Protein AF-A0A3D1SD26-F1 (afdb_monomer_lite)

Secondary structure (DSSP, 8-state):
----HHHHHHHHHHHHTT------THHHHHHHTTPPPS---

Sequence (41 aa):
MRIPEQIAEILAKLEAAGFEAYVVGGCVRDGIMGKTAHDYD

Foldseek 3Di:
DDDDPVVVVVQVVCVVVVHHDDWD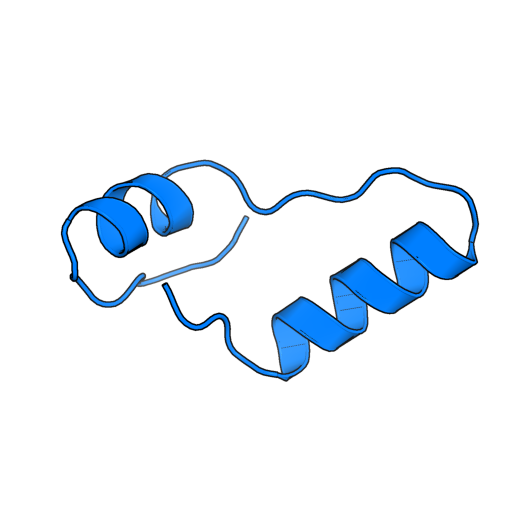DPCVVCVVVVHHDPDTD

Structure (mmCIF, N/CA/C/O backbone):
data_AF-A0A3D1SD26-F1
#
_entry.id   AF-A0A3D1SD26-F1
#
loop_
_atom_site.group_PDB
_atom_site.id
_atom_site.type_symbol
_atom_site.label_atom_id
_atom_site.label_alt_id
_atom_site.label_comp_id
_atom_site.label_asym_id
_atom_site.label_entity_id
_atom_site.label_seq_id
_atom_site.pdbx_PDB_ins_code
_atom_site.Cartn_x
_atom_site.Cartn_y
_atom_site.Cartn_z
_atom_site.occupancy
_atom_site.B_iso_or_equiv
_atom_site.auth_seq_id
_atom_site.auth_comp_id
_atom_site.auth_asym_id
_atom_site.auth_atom_id
_atom_site.pdbx_PDB_model_num
ATOM 1 N N . MET A 1 1 ? -3.077 -2.306 -12.849 1.00 76.56 1 MET A N 1
ATOM 2 C CA . MET A 1 1 ? -2.212 -2.717 -11.725 1.00 76.56 1 MET A CA 1
ATOM 3 C C . MET A 1 1 ? -2.826 -3.939 -11.068 1.00 76.56 1 MET A C 1
ATOM 5 O O . MET A 1 1 ? -4.015 -3.912 -10.783 1.00 76.56 1 MET A O 1
ATOM 9 N N . ARG A 1 2 ? -2.058 -5.014 -10.883 1.00 83.81 2 ARG A N 1
ATOM 10 C CA . ARG A 1 2 ? -2.475 -6.161 -10.071 1.00 83.81 2 ARG A CA 1
ATOM 11 C C . ARG A 1 2 ? -1.600 -6.149 -8.827 1.00 83.81 2 ARG A C 1
ATOM 13 O O . ARG A 1 2 ? -0.387 -6.272 -8.963 1.00 83.81 2 ARG A O 1
ATOM 20 N N . ILE A 1 3 ? -2.206 -5.928 -7.667 1.00 91.31 3 ILE A N 1
ATOM 21 C CA . ILE A 1 3 ? -1.486 -5.948 -6.391 1.00 91.31 3 ILE A CA 1
ATOM 22 C C . ILE A 1 3 ? -1.277 -7.401 -5.933 1.00 91.31 3 ILE A C 1
ATOM 24 O O . ILE A 1 3 ? -2.123 -8.248 -6.244 1.00 91.31 3 ILE A O 1
ATOM 28 N N . PRO A 1 4 ? -0.165 -7.719 -5.243 1.00 95.19 4 PRO A N 1
ATOM 29 C CA . PRO A 1 4 ? 0.041 -9.025 -4.633 1.00 95.19 4 PRO A CA 1
ATOM 30 C C . PRO A 1 4 ? -1.082 -9.361 -3.651 1.00 95.19 4 PRO A C 1
ATOM 32 O O . PRO A 1 4 ? -1.609 -8.479 -2.970 1.00 95.19 4 PRO A O 1
ATOM 35 N N . GLU A 1 5 ? -1.422 -10.643 -3.560 1.00 97.00 5 GLU A N 1
ATOM 36 C CA . GLU A 1 5 ? -2.523 -11.136 -2.724 1.00 97.00 5 GLU A CA 1
ATOM 37 C C . GLU A 1 5 ? -2.329 -10.771 -1.248 1.00 97.00 5 GLU A C 1
ATOM 39 O O . GLU A 1 5 ? -3.259 -10.307 -0.599 1.00 97.00 5 GLU A O 1
ATOM 44 N N . GLN A 1 6 ? -1.091 -10.836 -0.756 1.00 96.75 6 GLN A N 1
ATOM 45 C CA . GLN A 1 6 ? -0.753 -10.473 0.619 1.00 96.75 6 GLN A CA 1
ATOM 46 C C . GLN A 1 6 ? -1.081 -9.005 0.940 1.00 96.75 6 GLN A C 1
ATOM 48 O O . GLN A 1 6 ? -1.526 -8.703 2.044 1.00 96.75 6 GLN A O 1
ATOM 53 N N . ILE A 1 7 ?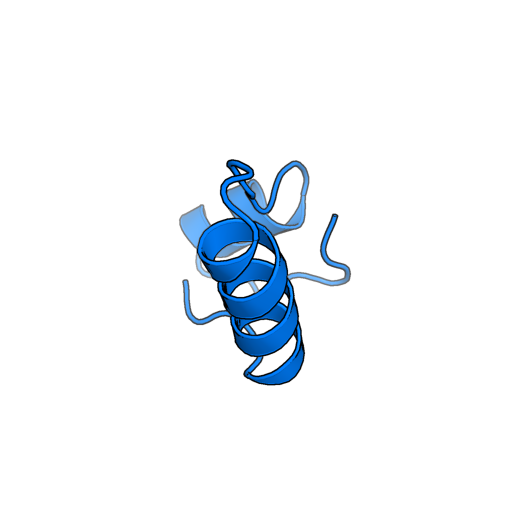 -0.888 -8.090 -0.018 1.00 97.00 7 ILE A N 1
ATOM 54 C CA . ILE A 1 7 ? -1.213 -6.666 0.162 1.00 97.00 7 ILE A CA 1
ATOM 55 C C . ILE A 1 7 ? -2.731 -6.477 0.169 1.00 97.00 7 ILE A C 1
ATOM 57 O O . ILE A 1 7 ? -3.260 -5.789 1.038 1.00 97.00 7 ILE A O 1
ATOM 61 N N . ALA A 1 8 ? -3.443 -7.147 -0.742 1.00 97.00 8 ALA A N 1
ATOM 62 C CA . ALA A 1 8 ? -4.903 -7.117 -0.782 1.00 97.00 8 ALA A CA 1
ATOM 63 C C . ALA A 1 8 ? -5.533 -7.643 0.522 1.00 97.00 8 ALA A C 1
ATOM 65 O O . ALA A 1 8 ? -6.485 -7.052 1.025 1.00 97.00 8 ALA A O 1
ATOM 66 N N . GLU A 1 9 ? -4.979 -8.709 1.107 1.00 98.31 9 GLU A N 1
ATOM 67 C CA . GLU A 1 9 ? -5.434 -9.241 2.395 1.00 98.31 9 GLU A CA 1
ATOM 68 C C . GLU A 1 9 ? -5.251 -8.250 3.553 1.00 98.31 9 GLU A C 1
ATOM 70 O O . GLU A 1 9 ? -6.098 -8.186 4.445 1.00 98.31 9 GLU A O 1
ATOM 75 N N . ILE A 1 10 ? -4.153 -7.487 3.570 1.00 98.19 10 ILE A N 1
ATOM 76 C CA . ILE A 1 10 ? -3.903 -6.473 4.605 1.00 98.19 10 ILE A CA 1
ATOM 77 C C . ILE A 1 10 ? -4.909 -5.326 4.474 1.00 98.19 10 ILE A C 1
ATOM 79 O O . ILE A 1 10 ? -5.519 -4.951 5.477 1.00 98.19 10 ILE A O 1
ATOM 83 N N . LEU A 1 11 ? -5.126 -4.820 3.254 1.00 98.19 11 LEU A N 1
ATOM 84 C CA . LEU A 1 11 ? -6.124 -3.777 2.989 1.00 98.19 11 LEU A CA 1
ATOM 85 C C . LEU A 1 11 ? -7.516 -4.230 3.441 1.00 98.19 11 LEU A C 1
ATOM 87 O O . LEU A 1 11 ? -8.154 -3.543 4.234 1.00 98.19 11 LEU A O 1
ATOM 91 N N . ALA A 1 12 ? -7.933 -5.437 3.048 1.00 98.19 12 ALA A N 1
ATOM 92 C CA . ALA A 1 12 ? -9.235 -5.985 3.418 1.00 98.19 12 ALA A CA 1
ATOM 93 C C . ALA A 1 12 ? -9.421 -6.112 4.941 1.00 98.19 12 ALA A C 1
ATOM 95 O O . ALA A 1 12 ? -10.519 -5.894 5.449 1.00 98.19 12 ALA A O 1
ATOM 96 N N . LYS A 1 13 ? -8.363 -6.443 5.697 1.00 98.69 13 LYS A N 1
ATOM 97 C CA . LYS A 1 13 ? -8.419 -6.498 7.171 1.00 98.69 13 LYS A CA 1
ATOM 98 C C . LYS A 1 13 ? -8.598 -5.115 7.797 1.00 98.69 13 LYS A C 1
ATOM 100 O O . LYS A 1 13 ? -9.346 -4.994 8.765 1.00 98.69 13 LYS A O 1
ATOM 105 N N . LEU A 1 14 ? -7.918 -4.096 7.271 1.00 98.69 14 LEU A N 1
ATOM 106 C CA . LEU A 1 14 ? -8.050 -2.716 7.744 1.00 98.69 14 LEU A CA 1
ATOM 107 C C . LEU A 1 14 ? -9.447 -2.161 7.431 1.00 98.69 14 LEU A C 1
ATOM 109 O O . LEU A 1 14 ? -10.102 -1.618 8.321 1.00 98.69 14 LEU A O 1
ATOM 113 N N . GLU A 1 15 ? -9.942 -2.404 6.218 1.00 98.44 15 GLU A N 1
ATOM 114 C CA . GLU A 1 15 ? -11.292 -2.026 5.786 1.00 98.44 15 GLU A CA 1
ATOM 115 C C . GLU A 1 15 ? -12.382 -2.731 6.596 1.00 98.44 15 GLU A C 1
ATOM 117 O O . GLU A 1 15 ? -13.321 -2.090 7.070 1.00 98.44 15 GLU A O 1
ATOM 122 N N . ALA A 1 16 ? -12.236 -4.035 6.851 1.00 98.62 16 ALA A N 1
ATOM 123 C CA . ALA A 1 16 ? -13.162 -4.787 7.697 1.00 98.62 16 ALA A CA 1
ATOM 124 C C . ALA A 1 16 ? -13.183 -4.292 9.155 1.00 98.62 16 ALA A C 1
ATOM 126 O O . ALA A 1 16 ? -14.193 -4.448 9.842 1.00 98.62 16 ALA A O 1
ATOM 127 N N . ALA A 1 17 ? -12.094 -3.681 9.628 1.00 98.69 17 ALA A N 1
ATOM 128 C CA . ALA A 1 17 ? -12.026 -3.034 10.935 1.00 98.69 17 ALA A CA 1
ATOM 129 C C . ALA A 1 17 ? -12.606 -1.601 10.940 1.00 98.69 17 ALA A C 1
ATOM 131 O O . ALA A 1 17 ? -12.630 -0.961 11.990 1.00 98.69 17 ALA A O 1
ATOM 132 N N . GLY A 1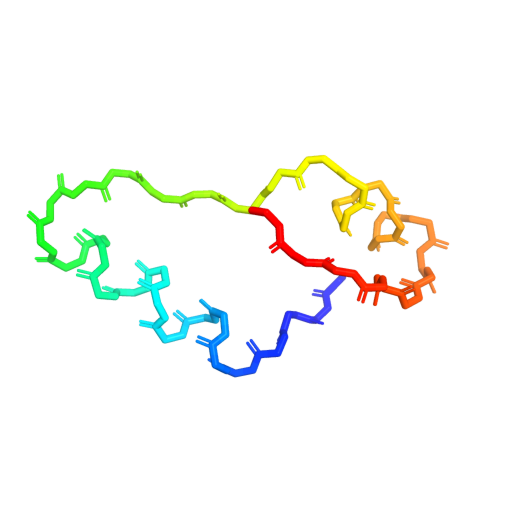 18 ? -13.107 -1.114 9.799 1.00 98.69 18 GLY A N 1
ATOM 133 C CA . GLY A 1 18 ? -13.732 0.201 9.655 1.00 98.69 18 GLY A CA 1
ATOM 134 C C . GLY A 1 18 ? -12.757 1.334 9.336 1.00 98.69 18 GLY A C 1
ATOM 135 O O . GLY A 1 18 ? -13.133 2.499 9.463 1.00 98.69 18 GLY A O 1
ATOM 136 N N . PHE A 1 19 ? -11.521 1.017 8.941 1.00 98.69 19 PHE A N 1
ATOM 137 C CA . PHE A 1 19 ? -10.530 2.004 8.515 1.00 98.69 19 PHE A CA 1
ATOM 138 C C . PHE A 1 19 ? -10.452 2.080 6.995 1.00 98.69 19 PHE A C 1
ATOM 140 O O . PHE A 1 19 ? -10.544 1.069 6.310 1.00 98.69 19 PHE A O 1
ATOM 147 N N . GLU A 1 20 ? -10.199 3.266 6.457 1.00 98.06 20 GLU A N 1
ATOM 148 C CA . GLU A 1 20 ? -9.793 3.372 5.060 1.00 98.06 20 GLU A CA 1
ATOM 149 C C . GLU A 1 20 ? -8.319 2.976 4.917 1.00 98.06 20 GLU A C 1
ATOM 151 O O . GLU A 1 20 ? -7.478 3.386 5.723 1.00 98.06 20 GLU A O 1
ATOM 156 N N . ALA A 1 21 ? -8.002 2.189 3.891 1.00 98.00 21 ALA A N 1
ATOM 157 C CA . ALA A 1 21 ? -6.651 1.725 3.620 1.00 98.00 21 ALA A CA 1
ATOM 158 C C . ALA A 1 21 ? -6.336 1.856 2.130 1.00 98.00 21 ALA A C 1
ATOM 160 O O . ALA A 1 21 ? -7.130 1.476 1.273 1.00 98.00 21 ALA A O 1
ATOM 161 N N . TYR A 1 22 ? -5.157 2.382 1.818 1.00 97.12 22 TYR A N 1
ATOM 162 C CA . TYR A 1 22 ? -4.739 2.647 0.447 1.00 97.12 22 TYR A CA 1
ATOM 163 C C . TYR A 1 22 ? -3.276 2.279 0.280 1.00 97.12 22 TYR A C 1
ATOM 165 O O . TYR A 1 22 ? -2.481 2.525 1.181 1.00 97.12 22 TYR A O 1
ATOM 173 N N . VAL A 1 23 ? -2.932 1.767 -0.901 1.00 97.06 23 VAL A N 1
ATOM 174 C CA . VAL A 1 23 ? -1.537 1.734 -1.341 1.00 97.06 23 VAL A CA 1
ATOM 175 C C . VAL A 1 23 ? -1.166 3.082 -1.943 1.00 97.06 23 VAL A C 1
ATOM 177 O O . VAL A 1 23 ? -1.956 3.665 -2.694 1.00 97.06 23 VAL A O 1
ATOM 180 N N . VAL A 1 24 ? 0.020 3.590 -1.626 1.00 97.12 24 VAL A N 1
ATOM 181 C CA . VAL A 1 24 ? 0.460 4.925 -2.051 1.00 97.12 24 VAL A CA 1
ATOM 182 C C . VAL A 1 24 ? 1.882 4.913 -2.615 1.00 97.12 24 VAL A C 1
ATOM 184 O O . VAL A 1 24 ? 2.561 3.893 -2.697 1.00 97.12 24 VAL A O 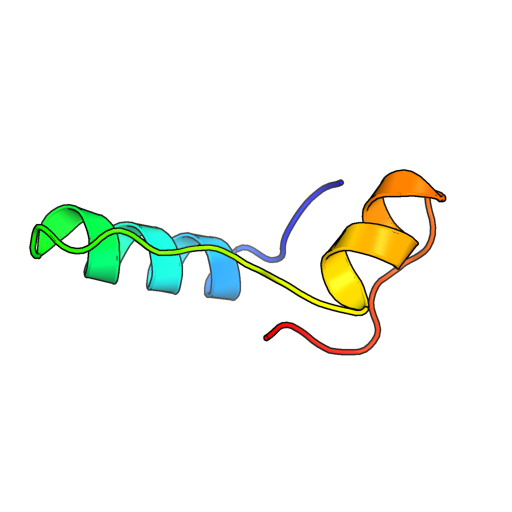1
ATOM 187 N N . GLY A 1 25 ? 2.328 6.071 -3.098 1.00 96.69 25 GLY A N 1
ATOM 188 C CA . GLY A 1 25 ? 3.720 6.268 -3.484 1.00 96.69 25 GLY A CA 1
ATOM 189 C C . GLY A 1 25 ? 4.127 5.580 -4.789 1.00 96.69 25 GLY A C 1
ATOM 190 O O . GLY A 1 25 ? 3.414 5.613 -5.800 1.00 96.69 25 GLY A O 1
ATOM 191 N N . GLY A 1 26 ? 5.344 5.029 -4.788 1.00 96.75 26 GLY A N 1
ATOM 192 C CA . GLY A 1 26 ? 6.004 4.495 -5.982 1.00 96.75 26 GLY A CA 1
ATOM 193 C C . GLY A 1 26 ? 5.241 3.339 -6.619 1.00 96.75 26 GLY A C 1
ATOM 194 O O . GLY A 1 26 ? 5.132 3.289 -7.845 1.00 96.75 26 GLY A O 1
ATOM 195 N N . CYS A 1 27 ? 4.633 2.481 -5.797 1.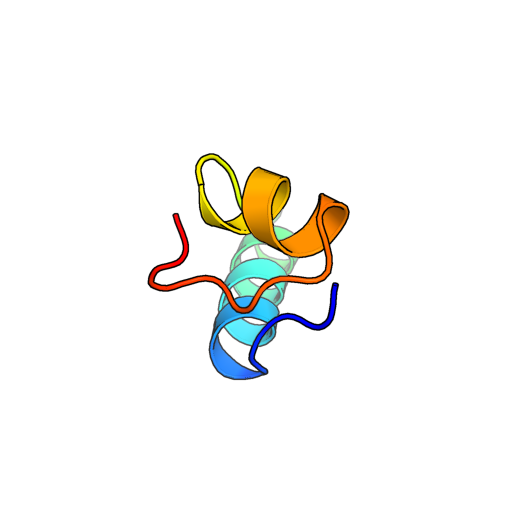00 96.19 27 CYS A N 1
ATOM 196 C CA . CYS A 1 27 ? 3.886 1.321 -6.268 1.00 96.19 27 CYS A CA 1
ATOM 197 C C . CYS A 1 27 ? 2.699 1.710 -7.165 1.00 96.19 27 CYS A C 1
ATOM 199 O O . CYS A 1 27 ? 2.463 1.080 -8.200 1.00 96.19 27 CYS A O 1
ATOM 201 N N . VAL A 1 28 ? 2.009 2.807 -6.831 1.00 97.00 28 VAL A N 1
ATOM 202 C CA . VAL A 1 28 ? 0.883 3.343 -7.606 1.00 97.00 28 VAL A CA 1
ATOM 203 C C . VAL A 1 28 ? 1.373 3.930 -8.923 1.00 97.00 28 VAL A C 1
ATOM 205 O O . VAL A 1 28 ? 0.847 3.586 -9.984 1.00 97.00 28 VAL A O 1
ATOM 208 N N . ARG A 1 29 ? 2.409 4.780 -8.880 1.00 97.12 29 ARG A N 1
ATOM 209 C CA . ARG A 1 29 ? 3.023 5.356 -10.088 1.00 97.12 29 ARG A CA 1
ATOM 210 C C . ARG A 1 29 ? 3.445 4.253 -11.057 1.00 97.12 29 ARG A C 1
ATOM 212 O O . ARG A 1 29 ? 3.095 4.302 -12.235 1.00 97.12 29 ARG A O 1
ATOM 219 N N . ASP A 1 30 ? 4.181 3.264 -10.566 1.00 96.62 30 ASP A N 1
ATOM 220 C CA . ASP A 1 30 ? 4.731 2.193 -11.392 1.00 96.62 30 ASP A CA 1
ATOM 221 C C . ASP A 1 30 ? 3.606 1.319 -11.965 1.00 96.62 30 ASP A C 1
ATOM 223 O O . ASP A 1 30 ? 3.616 1.018 -13.161 1.00 96.62 30 ASP A O 1
ATOM 227 N N . GLY A 1 31 ? 2.564 1.039 -11.175 1.00 94.94 31 GLY A N 1
ATOM 228 C CA . GLY A 1 31 ? 1.361 0.342 -11.627 1.00 94.94 31 GLY A CA 1
ATOM 229 C C . GLY A 1 31 ? 0.574 1.077 -12.720 1.00 94.94 31 GLY A C 1
ATOM 230 O O . GLY A 1 31 ? 0.049 0.420 -13.623 1.00 94.94 31 GLY A O 1
ATOM 231 N N . ILE A 1 32 ? 0.514 2.414 -12.680 1.00 95.69 32 ILE A N 1
ATOM 232 C CA . ILE A 1 32 ? -0.075 3.250 -13.745 1.00 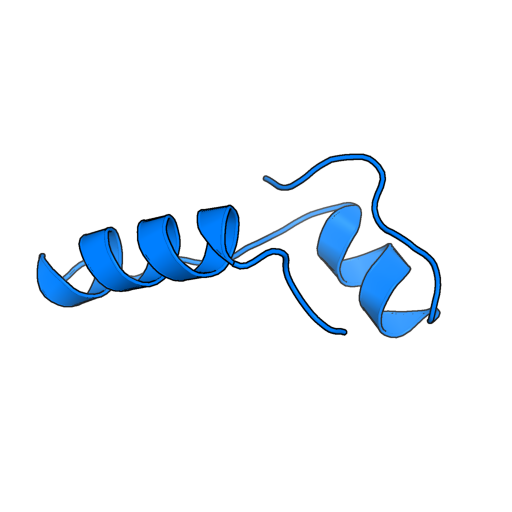95.69 32 ILE A CA 1
ATOM 233 C C . ILE A 1 32 ? 0.785 3.191 -15.013 1.00 95.69 32 ILE A C 1
ATOM 235 O O . ILE A 1 32 ? 0.260 3.122 -16.121 1.00 95.69 32 ILE A O 1
ATOM 239 N N . MET A 1 33 ? 2.109 3.163 -14.859 1.00 96.62 33 MET A N 1
ATOM 240 C CA . MET A 1 33 ? 3.058 3.046 -15.970 1.00 96.62 33 MET A CA 1
ATOM 241 C C . MET A 1 33 ? 3.173 1.620 -16.541 1.00 96.62 33 MET A C 1
ATOM 243 O O . MET A 1 33 ? 3.970 1.399 -17.452 1.00 96.62 33 MET A O 1
ATOM 247 N N . GLY A 1 34 ? 2.429 0.644 -16.005 1.00 95.38 34 GLY A N 1
ATOM 248 C CA . GLY A 1 34 ? 2.526 -0.764 -16.407 1.00 95.38 34 GLY A CA 1
ATOM 249 C C . GLY A 1 34 ? 3.838 -1.443 -15.997 1.00 95.38 34 GLY A C 1
ATOM 250 O O . GLY A 1 34 ? 4.185 -2.486 -16.547 1.00 95.38 34 GLY A O 1
ATOM 251 N N . LYS A 1 35 ? 4.578 -0.856 -15.053 1.00 95.56 35 LYS A N 1
ATOM 252 C CA . LYS A 1 35 ? 5.796 -1.419 -14.467 1.00 95.56 35 LYS A CA 1
ATOM 253 C C . LYS A 1 35 ? 5.457 -2.243 -13.224 1.00 95.56 35 LYS A C 1
ATOM 255 O O . LYS A 1 35 ? 4.430 -2.035 -12.579 1.00 95.56 35 LYS A O 1
ATOM 260 N N . THR A 1 36 ? 6.345 -3.167 -12.872 1.00 94.06 36 THR A N 1
ATOM 261 C CA . THR A 1 36 ? 6.263 -3.900 -11.604 1.00 94.06 36 THR A CA 1
ATOM 262 C C . THR A 1 36 ? 6.781 -3.014 -10.474 1.00 94.06 36 THR A C 1
ATOM 264 O O . THR A 1 36 ? 7.899 -2.516 -10.564 1.00 94.06 36 THR A O 1
ATOM 267 N N . ALA A 1 37 ? 5.979 -2.833 -9.424 1.00 94.94 37 ALA A N 1
ATOM 268 C CA . ALA A 1 37 ? 6.391 -2.127 -8.213 1.00 94.94 37 ALA A CA 1
ATOM 269 C C . ALA A 1 37 ? 7.478 -2.909 -7.453 1.00 94.94 37 ALA A C 1
ATOM 271 O O . ALA A 1 37 ? 7.427 -4.140 -7.395 1.00 94.94 37 ALA A O 1
ATOM 272 N N . HIS A 1 38 ? 8.444 -2.195 -6.874 1.00 93.12 38 HIS A N 1
ATOM 273 C CA . HIS A 1 38 ? 9.535 -2.788 -6.091 1.00 93.12 38 HIS A CA 1
ATOM 274 C C . HIS A 1 38 ? 9.148 -3.025 -4.626 1.00 93.12 38 HIS A C 1
ATOM 276 O O . HIS A 1 38 ? 9.562 -4.018 -4.031 1.00 93.12 38 HIS A O 1
ATOM 282 N N . ASP A 1 39 ? 8.336 -2.129 -4.083 1.00 95.56 39 ASP A N 1
ATOM 283 C CA . ASP A 1 39 ? 7.796 -2.104 -2.732 1.00 95.56 39 ASP A CA 1
ATOM 284 C C . ASP A 1 39 ? 6.325 -1.656 -2.760 1.00 95.56 39 ASP A C 1
ATOM 286 O O . ASP A 1 39 ? 5.801 -1.264 -3.805 1.00 95.56 39 ASP A O 1
ATOM 290 N N . TYR A 1 40 ? 5.642 -1.795 -1.624 1.00 96.75 40 TYR A N 1
ATOM 291 C CA . TYR A 1 40 ? 4.270 -1.342 -1.407 1.00 96.75 40 TYR A CA 1
ATOM 292 C C . TYR A 1 40 ? 4.223 -0.623 -0.066 1.00 96.75 40 TYR A C 1
ATOM 294 O O . TYR A 1 40 ? 4.585 -1.221 0.950 1.00 96.75 40 TYR A O 1
ATOM 302 N N . ASP A 1 41 ? 3.763 0.623 -0.111 1.00 94.88 41 ASP A N 1
ATOM 303 C CA . ASP A 1 41 ? 3.470 1.461 1.050 1.00 94.88 41 ASP A CA 1
ATOM 304 C C . ASP A 1 41 ? 1.959 1.539 1.253 1.00 94.88 41 ASP A C 1
ATOM 306 O O . ASP A 1 41 ? 1.257 1.772 0.235 1.00 94.88 41 ASP A O 1
#

Radius of gyration: 10.73 Å; chains: 1; bounding box: 23×17×27 Å

pLDDT: mean 95.93, std 3.99, range [76.56, 98.69]